Protein AF-A0A8S2WZS6-F1 (afdb_monomer_lite)

Structure (mmCIF, N/CA/C/O backbone):
data_AF-A0A8S2WZS6-F1
#
_entry.id   AF-A0A8S2WZS6-F1
#
loop_
_atom_site.group_PDB
_atom_site.id
_atom_site.type_symbol
_atom_site.label_atom_id
_atom_site.label_alt_id
_atom_site.label_comp_id
_atom_site.label_asym_id
_atom_site.label_entity_id
_atom_site.label_seq_id
_atom_site.pdbx_PDB_ins_code
_atom_site.Cartn_x
_atom_site.Cartn_y
_atom_site.Cartn_z
_atom_site.occupancy
_atom_site.B_iso_or_equiv
_atom_site.auth_seq_id
_atom_site.auth_comp_id
_atom_site.auth_asym_id
_atom_site.auth_atom_id
_atom_site.pdbx_PDB_model_num
ATOM 1 N N . THR A 1 1 ? -9.545 23.091 -6.701 1.00 51.12 1 THR A N 1
ATOM 2 C CA . THR A 1 1 ? -8.945 22.361 -7.833 1.00 51.12 1 THR A CA 1
ATOM 3 C C . THR A 1 1 ? -8.979 20.892 -7.499 1.00 51.12 1 THR A C 1
ATOM 5 O O . THR A 1 1 ? -8.437 20.510 -6.471 1.00 51.12 1 THR A O 1
ATOM 8 N N . GLU A 1 2 ? -9.677 20.084 -8.293 1.00 66.25 2 GLU A N 1
ATOM 9 C CA . GLU A 1 2 ? -9.585 18.627 -8.175 1.00 66.25 2 GLU A CA 1
ATOM 10 C C . GLU A 1 2 ? -8.279 18.183 -8.832 1.00 66.2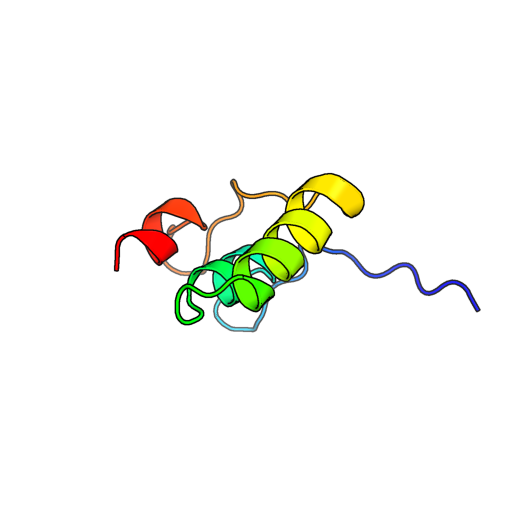5 2 GLU A C 1
ATOM 12 O O . GLU A 1 2 ? -8.065 18.397 -10.024 1.00 66.25 2 GLU A O 1
ATOM 17 N N . HIS A 1 3 ? -7.372 17.629 -8.032 1.00 74.25 3 HIS A N 1
ATOM 18 C CA . HIS A 1 3 ? -6.152 17.015 -8.535 1.00 74.25 3 HIS A CA 1
ATOM 19 C C . HIS A 1 3 ? -6.421 15.520 -8.710 1.00 74.2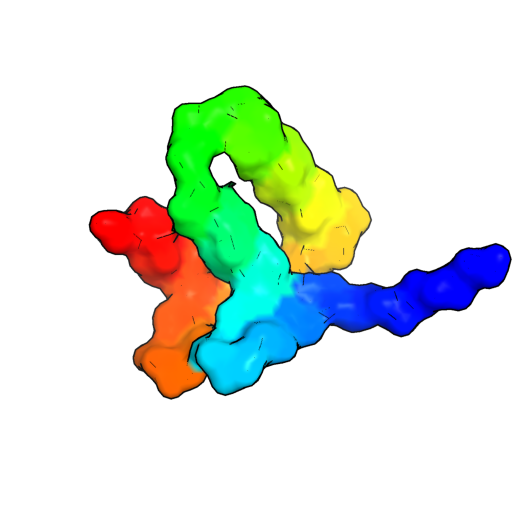5 3 HIS A C 1
ATOM 21 O O . HIS A 1 3 ? -6.586 14.801 -7.727 1.00 74.25 3 HIS A O 1
ATOM 27 N N . HIS A 1 4 ? -6.480 15.058 -9.960 1.00 81.31 4 HIS A N 1
ATOM 28 C CA . HIS A 1 4 ? -6.498 13.633 -10.278 1.00 81.31 4 HIS A CA 1
ATOM 29 C C . HIS A 1 4 ? -5.090 13.066 -10.080 1.00 81.31 4 HIS A C 1
ATOM 31 O O . HIS A 1 4 ? -4.230 13.196 -10.948 1.00 81.31 4 HIS A O 1
ATOM 37 N N . VAL A 1 5 ? -4.855 12.481 -8.908 1.00 87.44 5 VAL A N 1
ATOM 38 C CA . VAL A 1 5 ? -3.626 11.748 -8.594 1.00 87.44 5 VAL A CA 1
ATOM 39 C C . VAL A 1 5 ? -3.900 10.261 -8.779 1.00 87.44 5 VAL A C 1
ATOM 41 O O . VAL A 1 5 ? -4.907 9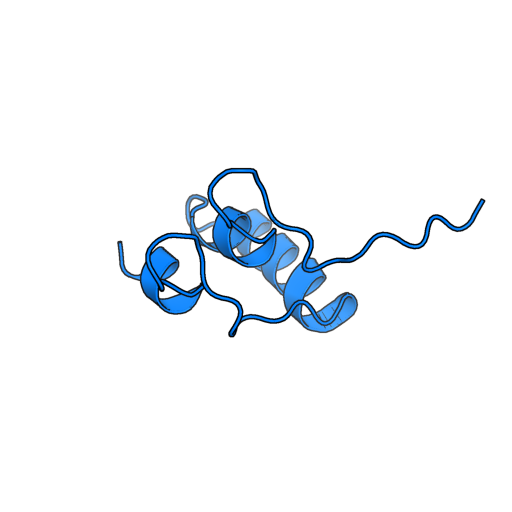.754 -8.286 1.00 87.44 5 VAL A O 1
ATOM 44 N N . ASP A 1 6 ? -3.009 9.565 -9.483 1.00 93.75 6 ASP A N 1
ATOM 45 C CA . ASP A 1 6 ? -3.033 8.106 -9.540 1.00 93.75 6 ASP A CA 1
ATOM 46 C C . ASP A 1 6 ? -2.644 7.536 -8.169 1.00 93.75 6 ASP A C 1
ATOM 48 O O . ASP A 1 6 ? -1.519 7.718 -7.704 1.00 93.75 6 ASP A O 1
ATOM 52 N N . ILE A 1 7 ? -3.577 6.848 -7.510 1.00 95.06 7 ILE A N 1
ATOM 53 C CA . ILE A 1 7 ? -3.346 6.236 -6.195 1.00 95.06 7 ILE A CA 1
ATOM 54 C C . ILE A 1 7 ? -2.313 5.097 -6.249 1.00 95.06 7 ILE A C 1
ATOM 56 O O . ILE A 1 7 ? -1.703 4.768 -5.231 1.00 95.06 7 ILE A O 1
ATOM 60 N N . ASN A 1 8 ? -2.101 4.517 -7.433 1.00 96.69 8 ASN A N 1
ATOM 61 C CA . ASN A 1 8 ? -1.163 3.424 -7.673 1.00 96.69 8 ASN A CA 1
ATOM 62 C C . ASN A 1 8 ? 0.179 3.910 -8.223 1.00 96.69 8 ASN A C 1
ATOM 64 O O . ASN A 1 8 ? 0.992 3.081 -8.645 1.00 96.69 8 ASN A O 1
ATOM 68 N N . PHE A 1 9 ? 0.430 5.227 -8.210 1.00 96.12 9 PHE A N 1
ATOM 69 C CA . PHE A 1 9 ? 1.739 5.746 -8.578 1.00 96.12 9 PHE A CA 1
ATOM 70 C C . PHE A 1 9 ? 2.819 5.083 -7.717 1.00 96.12 9 PHE A C 1
ATOM 72 O O . PHE A 1 9 ? 2.604 4.728 -6.551 1.00 96.1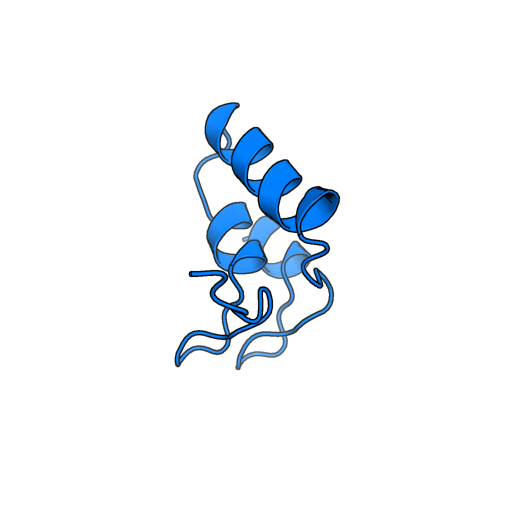2 9 PHE A O 1
ATOM 79 N N . LYS A 1 10 ? 3.986 4.907 -8.325 1.00 97.56 10 LYS A N 1
ATOM 80 C CA . LYS A 1 10 ? 5.101 4.196 -7.718 1.00 97.56 10 LYS A CA 1
ATOM 81 C C . LYS A 1 10 ? 6.234 5.153 -7.393 1.00 97.56 10 LYS A C 1
ATOM 83 O O . LYS A 1 10 ? 6.460 6.118 -8.122 1.00 97.56 10 LYS A O 1
ATOM 88 N N . THR A 1 11 ? 6.948 4.864 -6.312 1.00 97.12 11 THR A N 1
ATOM 89 C CA . THR A 1 11 ? 8.274 5.440 -6.066 1.00 97.12 11 THR A CA 1
ATOM 90 C C . THR A 1 11 ? 9.283 4.919 -7.093 1.00 97.12 11 THR A C 1
ATOM 92 O O . THR A 1 11 ? 8.988 3.991 -7.851 1.00 97.12 11 THR A O 1
ATOM 95 N N . ASP A 1 12 ? 10.501 5.460 -7.070 1.00 96.94 12 ASP A N 1
ATOM 96 C CA . ASP A 1 12 ? 11.607 4.982 -7.912 1.00 96.94 12 ASP A CA 1
ATOM 97 C C . ASP A 1 12 ? 11.955 3.500 -7.652 1.00 96.94 12 ASP A C 1
ATOM 99 O O . ASP A 1 12 ? 12.384 2.795 -8.563 1.00 96.94 12 ASP A O 1
ATOM 103 N N . ASP A 1 13 ? 11.676 2.993 -6.445 1.00 95.25 13 ASP A N 1
ATOM 104 C CA . ASP A 1 13 ? 11.841 1.578 -6.067 1.00 95.25 13 ASP A CA 1
ATOM 105 C C . ASP A 1 13 ? 10.643 0.689 -6.470 1.00 95.25 13 ASP A C 1
ATOM 107 O O . ASP A 1 13 ? 10.592 -0.509 -6.177 1.00 95.25 13 ASP A O 1
ATOM 111 N N . GLY A 1 14 ? 9.634 1.263 -7.128 1.00 97.06 14 GLY A N 1
ATOM 112 C CA . GLY A 1 14 ? 8.418 0.560 -7.532 1.00 97.06 14 GLY A CA 1
ATOM 113 C C . GLY A 1 14 ? 7.360 0.429 -6.431 1.00 97.06 14 GLY A C 1
ATOM 114 O O . GLY A 1 14 ? 6.353 -0.247 -6.652 1.00 97.06 14 GLY A O 1
ATOM 115 N N . LEU A 1 15 ? 7.546 1.058 -5.266 1.00 97.69 15 LEU A N 1
ATOM 116 C CA . LEU A 1 15 ? 6.622 0.927 -4.138 1.00 97.69 15 LEU A CA 1
ATOM 117 C C . LEU A 1 15 ? 5.361 1.768 -4.347 1.00 97.69 15 LEU A C 1
ATOM 119 O O . LEU A 1 15 ? 5.448 2.951 -4.669 1.00 97.69 15 LEU A O 1
ATOM 123 N N . THR A 1 16 ? 4.191 1.177 -4.111 1.00 97.62 16 THR A N 1
ATOM 124 C CA . THR A 1 16 ? 2.913 1.904 -4.063 1.00 97.62 16 THR A CA 1
ATOM 125 C C . THR A 1 16 ? 2.635 2.439 -2.660 1.00 97.62 16 THR A C 1
ATOM 127 O O . THR A 1 16 ? 3.214 1.985 -1.669 1.00 97.62 16 THR A O 1
ATOM 130 N N . LEU A 1 17 ? 1.677 3.362 -2.537 1.00 96.81 17 LEU A N 1
ATOM 131 C CA . LEU A 1 17 ? 1.265 3.889 -1.233 1.00 96.81 17 LEU A CA 1
ATOM 132 C C . LEU A 1 17 ? 0.757 2.791 -0.278 1.00 96.81 17 LEU A C 1
ATOM 134 O O . LEU A 1 17 ? 0.999 2.863 0.927 1.00 96.81 17 LEU A O 1
ATOM 138 N N . VAL A 1 18 ? 0.103 1.748 -0.804 1.00 97.38 18 VAL A N 1
ATOM 139 C CA . VAL A 1 18 ? -0.302 0.580 -0.003 1.00 97.38 18 VAL A CA 1
ATOM 140 C C . VAL A 1 18 ? 0.921 -0.138 0.566 1.00 97.38 18 VAL A C 1
ATOM 142 O O . VAL A 1 18 ? 0.934 -0.417 1.762 1.00 97.38 18 VAL A O 1
ATOM 145 N N . MET A 1 19 ? 1.955 -0.399 -0.245 1.00 97.31 19 MET A N 1
ATOM 146 C CA . MET A 1 19 ? 3.189 -1.058 0.217 1.00 97.31 19 MET A CA 1
ATOM 147 C C . MET A 1 19 ? 3.897 -0.250 1.306 1.00 97.31 19 MET A C 1
ATOM 149 O O . MET A 1 19 ? 4.341 -0.810 2.305 1.00 97.31 19 MET A O 1
ATOM 153 N N . LEU A 1 20 ? 3.957 1.075 1.144 1.00 96.62 20 LEU A N 1
ATOM 154 C CA . LEU A 1 20 ? 4.524 1.966 2.158 1.00 96.62 20 LEU A CA 1
ATOM 155 C C . LEU A 1 20 ? 3.720 1.916 3.463 1.00 96.62 20 LEU A C 1
ATOM 157 O O . LEU A 1 20 ? 4.302 1.906 4.543 1.00 96.62 20 LEU A O 1
ATOM 161 N N . THR A 1 21 ? 2.389 1.845 3.367 1.00 96.31 21 THR A N 1
ATOM 162 C CA . THR A 1 21 ? 1.497 1.838 4.536 1.00 96.31 21 THR A CA 1
ATOM 163 C C . THR A 1 21 ? 1.590 0.532 5.326 1.00 96.31 21 THR A C 1
ATOM 165 O O . THR A 1 21 ? 1.640 0.571 6.553 1.00 96.31 21 THR A O 1
ATOM 168 N N . VAL A 1 22 ? 1.649 -0.624 4.654 1.00 95.31 22 VAL A N 1
ATOM 169 C CA . VAL A 1 22 ? 1.784 -1.928 5.338 1.00 95.31 22 VAL A CA 1
ATOM 170 C C . VAL A 1 22 ? 3.160 -2.131 5.976 1.00 95.31 22 VAL A C 1
ATOM 172 O O . VAL A 1 22 ? 3.280 -2.948 6.881 1.00 95.31 22 VAL A O 1
ATOM 175 N N . GLY A 1 23 ? 4.179 -1.383 5.539 1.00 93.31 23 GLY A N 1
ATOM 176 C CA . GLY A 1 23 ? 5.506 -1.371 6.160 1.00 93.31 23 GLY A CA 1
ATOM 177 C C . GLY A 1 23 ? 5.607 -0.516 7.431 1.00 93.31 23 GLY A C 1
ATOM 178 O O . GLY A 1 23 ? 6.661 -0.488 8.064 1.00 93.31 23 GLY A O 1
ATOM 179 N N . LEU A 1 24 ? 4.548 0.208 7.810 1.00 93.88 24 LEU A N 1
ATOM 180 C CA . LEU A 1 24 ? 4.520 0.992 9.045 1.00 93.88 24 LEU A CA 1
ATOM 181 C C . LEU A 1 24 ? 4.333 0.095 10.275 1.00 93.88 24 LEU A C 1
ATOM 183 O O . LEU A 1 24 ? 3.748 -0.984 10.210 1.00 93.88 24 LEU A O 1
ATOM 187 N N . ALA A 1 25 ? 4.768 0.585 11.439 1.00 94.19 25 ALA A N 1
ATOM 188 C CA . ALA A 1 25 ? 4.506 -0.090 12.706 1.00 94.19 25 ALA A CA 1
ATOM 189 C C . ALA A 1 25 ? 2.993 -0.239 12.951 1.00 94.19 25 ALA A C 1
ATOM 191 O O . ALA A 1 25 ? 2.235 0.737 12.876 1.00 94.19 25 ALA A O 1
ATOM 192 N N . VAL A 1 26 ? 2.570 -1.461 13.296 1.00 93.69 26 VAL A N 1
ATOM 193 C CA . VAL A 1 26 ? 1.155 -1.798 13.483 1.00 93.69 26 VAL A CA 1
ATOM 194 C C . VAL A 1 26 ? 0.554 -0.964 14.610 1.00 93.69 26 VAL A C 1
ATOM 196 O O . VAL A 1 26 ? 0.903 -1.085 15.782 1.00 93.69 26 VAL A O 1
ATOM 199 N N . SER A 1 27 ? -0.388 -0.114 14.226 1.00 96.44 27 SER A N 1
ATOM 200 C CA . SER A 1 27 ? -1.118 0.801 15.099 1.00 96.44 27 SER A CA 1
ATOM 201 C C . SER A 1 27 ? -2.510 1.074 14.535 1.00 96.44 27 SER A C 1
ATOM 203 O O . SER A 1 27 ? -2.747 0.919 13.334 1.00 96.44 27 SER A O 1
ATOM 205 N N . SER A 1 28 ? -3.430 1.550 15.375 1.00 97.56 28 SER A N 1
ATOM 206 C CA . SER A 1 28 ? -4.758 1.989 14.922 1.00 97.56 28 SER A CA 1
ATOM 207 C C . SER A 1 28 ? -4.674 3.059 13.826 1.00 97.56 28 SER A C 1
ATOM 209 O O . SER A 1 28 ? -5.446 3.018 12.873 1.00 97.56 28 SER A O 1
ATOM 211 N N . ALA A 1 29 ? -3.694 3.963 13.909 1.00 97.19 29 ALA A N 1
ATOM 212 C CA . ALA A 1 29 ? -3.448 4.979 12.890 1.00 97.19 29 ALA A CA 1
ATOM 213 C C . ALA A 1 29 ? -3.050 4.357 11.538 1.00 97.19 29 ALA A C 1
ATOM 215 O O . ALA A 1 29 ? -3.667 4.668 10.522 1.00 97.19 29 ALA A O 1
ATOM 216 N N . SER A 1 30 ? -2.086 3.427 11.525 1.00 95.81 30 SER A N 1
ATOM 217 C CA . SER A 1 30 ? -1.672 2.736 10.290 1.00 95.81 30 SER A CA 1
ATOM 218 C C . SER A 1 30 ? -2.810 1.919 9.661 1.00 95.81 30 SER A C 1
ATOM 220 O O . SER A 1 30 ? -2.964 1.909 8.443 1.00 95.81 30 SER A O 1
ATOM 222 N N . GLN A 1 31 ? -3.671 1.303 10.482 1.00 95.94 31 GLN A N 1
ATOM 223 C CA . GLN A 1 31 ? -4.846 0.565 10.007 1.00 95.94 31 GLN A CA 1
ATOM 224 C C . GLN A 1 31 ? -5.867 1.498 9.346 1.00 95.94 31 GLN A C 1
ATOM 226 O O . GLN A 1 31 ? -6.388 1.182 8.279 1.00 95.94 31 GLN A O 1
ATOM 231 N N . GLN A 1 32 ? -6.121 2.669 9.940 1.00 97.62 32 GLN A N 1
ATOM 232 C CA . GLN A 1 32 ? -7.007 3.681 9.357 1.00 97.62 32 GLN A CA 1
ATOM 233 C C . GLN A 1 32 ? -6.449 4.250 8.049 1.00 97.62 32 GLN A C 1
ATOM 235 O O . GLN A 1 32 ? -7.203 4.466 7.102 1.00 97.62 32 GLN A O 1
ATOM 240 N N . GLN A 1 33 ? -5.134 4.470 7.971 1.00 96.62 33 GLN A N 1
ATOM 241 C CA . GLN A 1 33 ? -4.478 4.895 6.733 1.00 96.62 33 GLN A CA 1
ATOM 242 C C . GLN A 1 33 ? -4.600 3.825 5.645 1.00 96.62 33 GLN A C 1
ATOM 244 O O . GLN A 1 33 ? -4.930 4.152 4.505 1.00 96.62 33 GLN A O 1
ATOM 249 N N . LEU A 1 34 ? -4.402 2.553 5.997 1.00 96.50 34 LEU A N 1
ATOM 250 C CA . LEU A 1 34 ? -4.535 1.447 5.055 1.00 96.50 34 LEU A CA 1
ATOM 251 C C . LEU A 1 34 ? -5.967 1.326 4.526 1.00 96.50 34 LEU A C 1
ATOM 253 O O . LEU A 1 34 ? -6.150 1.231 3.315 1.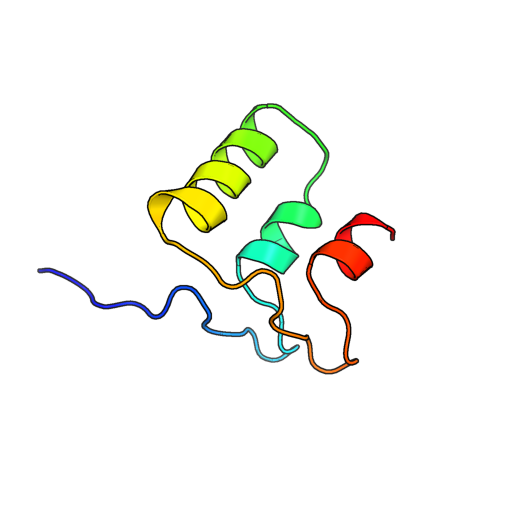00 96.50 34 LEU A O 1
ATOM 257 N N . ASP A 1 35 ? -6.976 1.394 5.398 1.00 97.00 35 ASP A N 1
ATOM 258 C CA . ASP A 1 35 ? -8.385 1.371 4.983 1.00 97.00 35 ASP A CA 1
ATOM 259 C C . ASP A 1 35 ? -8.736 2.567 4.082 1.00 97.00 35 ASP A C 1
ATOM 261 O O . ASP A 1 35 ? -9.380 2.415 3.043 1.00 97.00 35 ASP A O 1
ATOM 265 N N . TYR A 1 36 ? -8.238 3.760 4.412 1.00 96.06 36 TYR A N 1
ATOM 266 C CA . TYR A 1 36 ? -8.433 4.944 3.579 1.00 96.06 36 TYR A CA 1
ATOM 267 C C . TYR A 1 36 ? -7.861 4.751 2.165 1.00 96.06 36 TYR A C 1
ATOM 269 O O . TYR A 1 36 ? -8.519 5.063 1.173 1.00 96.06 36 TYR A O 1
ATOM 277 N N . VAL A 1 37 ? -6.651 4.211 2.045 1.00 96.06 37 VAL A N 1
ATOM 278 C CA . VAL A 1 37 ? -5.998 4.024 0.744 1.00 96.06 37 VAL A CA 1
ATOM 279 C C . VAL A 1 37 ? -6.628 2.858 -0.036 1.00 96.06 37 VAL A C 1
ATOM 281 O O . VAL A 1 37 ? -7.002 3.025 -1.198 1.00 96.06 37 VAL A O 1
ATOM 284 N N . ALA A 1 38 ? -6.814 1.698 0.596 1.00 96.25 38 ALA A N 1
ATOM 285 C CA . ALA A 1 38 ? -7.312 0.491 -0.065 1.00 96.25 38 ALA A CA 1
ATOM 286 C C . ALA A 1 38 ? -8.826 0.536 -0.322 1.00 96.25 38 ALA A C 1
ATOM 288 O O . ALA A 1 38 ? -9.291 0.247 -1.425 1.00 96.25 38 ALA A O 1
ATOM 289 N N . THR A 1 39 ? -9.622 0.930 0.672 1.00 95.75 39 THR A N 1
ATOM 290 C CA . THR A 1 39 ? -11.085 0.855 0.583 1.00 95.75 39 THR A CA 1
ATOM 291 C C . THR A 1 39 ? -11.678 2.102 -0.049 1.00 95.75 39 THR A C 1
ATOM 293 O O . THR A 1 39 ? -12.521 1.980 -0.947 1.00 95.75 39 THR A O 1
ATOM 296 N N . LYS A 1 40 ? -11.269 3.296 0.405 1.00 94.44 40 LYS A N 1
ATOM 297 C CA . LYS A 1 40 ? -11.862 4.560 -0.062 1.00 94.44 40 LYS A CA 1
ATOM 298 C C . LYS A 1 40 ? -11.311 4.982 -1.420 1.00 94.44 40 LYS A C 1
ATOM 300 O O . LYS A 1 40 ? -12.097 5.379 -2.274 1.00 94.44 40 LYS A O 1
ATOM 305 N N . HIS A 1 41 ? -10.001 4.853 -1.631 1.00 94.94 41 HIS A N 1
ATOM 306 C CA . HIS A 1 41 ? -9.354 5.227 -2.897 1.00 94.94 41 HIS A CA 1
ATOM 307 C C . HIS A 1 41 ? -9.111 4.061 -3.857 1.00 94.94 41 HIS A C 1
ATOM 309 O O . HIS A 1 41 ? -8.640 4.292 -4.964 1.00 94.94 41 HIS A O 1
ATOM 315 N N . LYS A 1 42 ? -9.485 2.829 -3.481 1.00 96.06 42 LYS A N 1
ATOM 316 C CA . LYS A 1 42 ? -9.390 1.636 -4.344 1.00 96.06 42 LYS A CA 1
ATOM 317 C C . LYS A 1 42 ? -7.972 1.375 -4.856 1.00 96.06 42 LYS A C 1
ATOM 319 O O . LYS A 1 42 ? -7.798 0.958 -6.000 1.00 96.06 42 LYS A O 1
ATOM 324 N N . ALA A 1 43 ? -6.970 1.615 -4.012 1.00 96.94 43 ALA A N 1
ATOM 325 C CA . ALA A 1 43 ? -5.599 1.267 -4.346 1.00 96.94 43 ALA A CA 1
ATOM 326 C C . ALA A 1 43 ? -5.459 -0.236 -4.633 1.00 96.94 43 ALA A C 1
ATOM 328 O O . ALA A 1 43 ? -6.054 -1.077 -3.955 1.00 96.94 43 ALA A O 1
ATOM 329 N N . ASP A 1 44 ? -4.658 -0.563 -5.640 1.00 96.94 44 ASP A N 1
ATOM 330 C CA . ASP A 1 44 ? -4.412 -1.924 -6.088 1.00 96.94 44 ASP A CA 1
ATOM 331 C C . ASP A 1 44 ? -3.344 -2.599 -5.215 1.00 96.94 44 ASP A C 1
ATOM 333 O O . ASP A 1 44 ? -2.140 -2.360 -5.338 1.00 96.94 44 ASP A O 1
ATOM 337 N N . CYS A 1 45 ? -3.794 -3.496 -4.339 1.00 96.56 45 CYS A N 1
ATOM 338 C CA . CYS A 1 45 ? -2.922 -4.290 -3.473 1.00 96.56 45 CYS A CA 1
ATOM 339 C C . CYS A 1 45 ? -2.140 -5.391 -4.220 1.00 96.56 45 CYS A C 1
ATOM 341 O O . CYS A 1 45 ? -1.303 -6.055 -3.604 1.00 96.56 45 CYS A O 1
ATOM 343 N N . THR A 1 46 ? -2.419 -5.621 -5.510 1.00 96.56 46 THR A N 1
ATOM 344 C CA . THR A 1 46 ? -1.756 -6.640 -6.343 1.00 96.56 46 THR A CA 1
ATOM 345 C C . THR A 1 46 ? -0.587 -6.095 -7.156 1.00 96.56 46 THR A C 1
ATOM 347 O O . THR A 1 46 ? 0.214 -6.886 -7.659 1.00 96.56 46 THR A O 1
ATOM 350 N N . CYS A 1 47 ? -0.436 -4.767 -7.226 1.00 97.50 47 CYS A N 1
ATOM 351 C CA . CYS A 1 47 ? 0.749 -4.132 -7.784 1.00 97.50 47 CYS A CA 1
ATOM 352 C C . CYS A 1 47 ? 2.018 -4.712 -7.150 1.00 97.50 47 CYS A C 1
ATOM 354 O O . CYS A 1 47 ? 2.056 -4.982 -5.951 1.00 97.50 47 CYS A O 1
ATOM 356 N N . VAL A 1 48 ? 3.059 -4.877 -7.965 1.00 97.75 48 VAL A N 1
ATOM 357 C CA . VAL A 1 48 ? 4.371 -5.364 -7.525 1.00 97.75 48 VAL A CA 1
ATOM 358 C C . VAL A 1 48 ? 5.424 -4.262 -7.594 1.00 97.75 48 VAL A C 1
ATOM 360 O O . VAL A 1 48 ? 5.355 -3.389 -8.471 1.00 97.75 48 VAL A O 1
ATOM 363 N N . ASP A 1 49 ? 6.369 -4.303 -6.661 1.00 96.44 49 ASP A N 1
ATOM 364 C CA . ASP A 1 49 ? 7.556 -3.453 -6.636 1.00 96.44 49 ASP A CA 1
ATOM 365 C C . ASP A 1 49 ? 8.606 -3.898 -7.671 1.00 96.44 49 ASP A C 1
ATOM 367 O O . ASP A 1 49 ? 8.382 -4.837 -8.444 1.00 96.44 49 ASP A O 1
ATOM 371 N N . ALA A 1 50 ? 9.767 -3.234 -7.697 1.00 96.56 50 ALA A N 1
ATOM 372 C CA . ALA A 1 50 ? 10.852 -3.567 -8.626 1.00 96.56 50 ALA A CA 1
ATOM 373 C C . ALA A 1 50 ? 11.422 -4.991 -8.441 1.00 96.56 50 ALA A C 1
ATOM 375 O O . ALA A 1 50 ? 12.107 -5.503 -9.326 1.00 96.56 50 ALA A O 1
ATOM 376 N N . THR A 1 51 ? 11.135 -5.643 -7.313 1.00 95.75 51 THR A N 1
ATOM 377 C CA . THR A 1 51 ? 11.584 -7.002 -6.979 1.00 95.75 51 THR A CA 1
ATOM 378 C C . THR A 1 51 ? 10.497 -8.063 -7.164 1.00 95.75 51 THR A C 1
ATOM 380 O O . THR A 1 51 ? 10.749 -9.243 -6.928 1.00 95.75 51 THR A O 1
ATOM 383 N N . GLY A 1 52 ? 9.301 -7.670 -7.611 1.00 96.81 52 GLY A N 1
ATOM 384 C CA . GLY A 1 52 ? 8.166 -8.576 -7.791 1.00 96.81 52 GLY A CA 1
ATOM 385 C C . GLY A 1 52 ? 7.336 -8.812 -6.523 1.00 96.81 52 GLY A C 1
ATOM 386 O O . GLY A 1 52 ? 6.449 -9.664 -6.536 1.00 96.81 52 GLY A O 1
ATOM 387 N N . ASN A 1 53 ? 7.581 -8.068 -5.441 1.00 96.38 53 ASN A N 1
ATOM 388 C CA . ASN A 1 53 ? 6.836 -8.190 -4.189 1.00 96.38 53 ASN A CA 1
ATOM 389 C C . ASN A 1 53 ? 5.612 -7.271 -4.197 1.00 96.38 53 ASN A C 1
ATOM 391 O O . ASN A 1 53 ? 5.706 -6.103 -4.562 1.00 96.38 53 ASN A O 1
ATOM 395 N N . ASN A 1 54 ? 4.459 -7.788 -3.774 1.00 96.94 54 ASN A N 1
ATOM 396 C CA . ASN A 1 54 ? 3.258 -6.982 -3.527 1.00 96.94 54 ASN A CA 1
ATOM 397 C C . ASN A 1 54 ? 3.118 -6.608 -2.039 1.00 96.94 54 ASN A C 1
ATOM 399 O O . ASN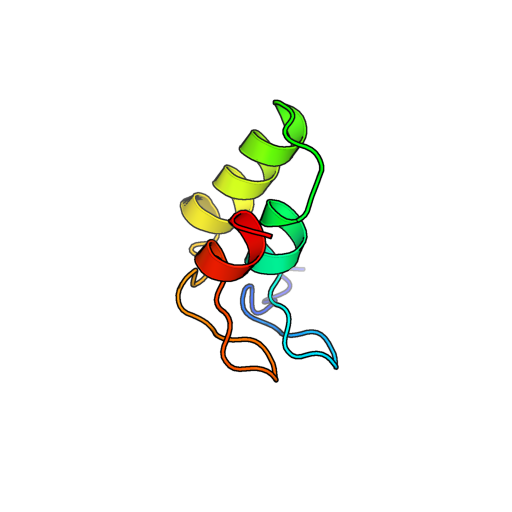 A 1 54 ? 3.907 -7.038 -1.197 1.00 96.94 54 ASN A O 1
ATOM 403 N N . ALA A 1 55 ? 2.062 -5.870 -1.693 1.00 96.06 55 ALA A N 1
ATOM 404 C CA . ALA A 1 55 ? 1.797 -5.428 -0.322 1.00 96.06 55 ALA A CA 1
ATOM 405 C C . ALA A 1 55 ? 1.777 -6.564 0.723 1.00 96.06 55 ALA A C 1
ATOM 407 O O . ALA A 1 55 ? 2.243 -6.384 1.845 1.00 96.06 55 ALA A O 1
ATOM 408 N N . PHE A 1 56 ? 1.279 -7.749 0.363 1.00 95.31 56 PHE A N 1
ATOM 409 C CA . PHE A 1 56 ? 1.238 -8.896 1.275 1.00 95.31 56 PHE A CA 1
ATOM 410 C C . PHE A 1 56 ? 2.632 -9.460 1.552 1.00 95.31 56 PHE A C 1
ATOM 412 O O . PHE A 1 56 ? 2.915 -9.864 2.677 1.00 95.31 56 PHE A O 1
ATOM 419 N N . HIS A 1 57 ? 3.516 -9.441 0.552 1.00 95.88 57 HIS A N 1
ATOM 420 C CA . HIS A 1 57 ? 4.918 -9.805 0.745 1.00 95.88 57 HIS A CA 1
ATOM 421 C C . HIS A 1 57 ? 5.618 -8.792 1.657 1.00 95.88 57 HIS A C 1
ATOM 423 O O . HIS A 1 57 ? 6.363 -9.198 2.541 1.00 95.88 57 HIS A O 1
ATOM 429 N N . CYS A 1 58 ? 5.348 -7.490 1.492 1.00 90.88 58 CYS A N 1
ATOM 430 C CA . CYS A 1 58 ? 5.907 -6.440 2.350 1.00 90.88 58 CYS A CA 1
ATOM 431 C C . CYS A 1 58 ? 5.464 -6.576 3.814 1.00 90.88 58 CYS A C 1
ATOM 433 O O . CYS A 1 58 ? 6.282 -6.370 4.701 1.00 90.88 58 CYS A O 1
ATOM 435 N N . LEU A 1 59 ? 4.202 -6.949 4.061 1.00 89.25 59 LEU A N 1
ATOM 436 C CA . LEU A 1 59 ? 3.661 -7.157 5.411 1.00 89.25 59 LEU A CA 1
ATOM 437 C C . LEU A 1 59 ? 4.315 -8.337 6.148 1.00 89.25 59 LEU A C 1
ATOM 439 O O . LEU A 1 59 ? 4.356 -8.355 7.373 1.00 89.25 59 LEU A O 1
ATOM 443 N N . ALA A 1 60 ? 4.777 -9.345 5.408 1.00 85.06 60 ALA A N 1
ATOM 444 C CA . ALA A 1 60 ? 5.375 -10.551 5.972 1.00 85.06 60 ALA A CA 1
ATOM 445 C C . ALA A 1 60 ? 6.881 -10.417 6.276 1.00 85.06 60 ALA A C 1
ATOM 447 O O . ALA A 1 60 ? 7.484 -11.396 6.719 1.00 85.06 60 ALA A O 1
ATOM 448 N N . ARG A 1 61 ? 7.491 -9.254 6.001 1.00 76.94 61 ARG A N 1
ATOM 449 C CA . ARG A 1 61 ? 8.900 -8.955 6.311 1.00 76.94 61 ARG A CA 1
ATOM 450 C C . ARG A 1 61 ? 9.040 -8.399 7.721 1.00 76.94 61 ARG A C 1
ATOM 452 O O . ARG A 1 61 ? 10.051 -8.761 8.359 1.00 76.94 61 ARG A O 1
#

Organism: NCBI:txid392030

Radius of gyration: 11.59 Å; chains: 1; bounding box: 24×33×25 Å

pLDDT: mean 93.55, std 8.01, range [51.12, 97.75]

Sequence (61 aa):
TEHHVDINFKTDDGLTLVMLTVGLAVSSASQQQLDYVATKHKADCTCVDATGNNAFHCLAR

Secondary structure (DSSP, 8-state):
------TT---TT---HHHHHHTS---HHHHHHHHIIIIIS---TT---TTS--HHHHHT-

Foldseek 3Di:
DDDDDDQQDADPQQDGPLLVLLLDDDDPVSVVSNCCSCPVVVHDQCRATPVRDGSVNSNVD